Protein AF-A0A949U1J5-F1 (afdb_monomer_lite)

pLDDT: mean 71.75, std 16.7, range [44.97, 96.94]

Sequence (106 aa):
MTVRTAAFFAAAVLLASSGVASADRGHHSGGSGARFHSGPHFAPHFHAAPRIIIGGGFAPLYYPPYYYYPPPAYYAPPRYLYYCPAFGAYYPQVQQCPGGWQAIPS

Secondary structure (DSSP, 8-state):
--HHHHHHHHHHHHHHS----------------PPPPP------PPPS-----TT-------PPP---PPPPPPPPPPPEEEEETTTTEETTT-S--TT-PEEEE-

Structure (mmCIF, N/CA/C/O backbone):
data_AF-A0A949U1J5-F1
#
_entry.id   AF-A0A949U1J5-F1
#
loop_
_atom_site.group_PDB
_atom_site.id
_atom_site.type_symbol
_atom_site.label_atom_id
_atom_site.label_alt_id
_atom_site.label_comp_id
_atom_site.label_asym_id
_atom_site.label_entity_id
_atom_site.label_seq_id
_atom_site.pdbx_PDB_ins_code
_atom_site.Cartn_x
_atom_site.Cartn_y
_atom_site.Cartn_z
_atom_site.occupancy
_atom_site.B_iso_or_equiv
_atom_site.auth_seq_id
_atom_site.auth_comp_id
_atom_site.auth_asym_id
_atom_site.auth_atom_id
_atom_site.pdbx_PDB_model_num
ATOM 1 N N . MET A 1 1 ? -43.456 -39.282 6.289 1.00 55.06 1 MET A N 1
ATOM 2 C CA . MET A 1 1 ? -42.707 -38.726 5.141 1.00 55.06 1 MET A CA 1
ATOM 3 C C . MET A 1 1 ? -42.838 -39.697 3.981 1.00 55.06 1 MET A C 1
ATOM 5 O O . MET A 1 1 ? -42.382 -40.826 4.072 1.00 55.06 1 MET A O 1
ATOM 9 N N . THR A 1 2 ? -43.610 -39.314 2.969 1.00 62.44 2 THR A N 1
ATOM 10 C CA . THR A 1 2 ? -44.047 -40.173 1.859 1.00 62.44 2 THR A CA 1
ATOM 11 C C . THR A 1 2 ? -42.917 -40.386 0.852 1.00 62.44 2 THR A C 1
ATOM 13 O O . THR A 1 2 ? -42.291 -39.412 0.460 1.00 62.44 2 THR A O 1
ATOM 16 N N . VAL A 1 3 ? -42.705 -41.614 0.367 1.00 65.31 3 VAL A N 1
ATOM 17 C CA . VAL A 1 3 ? -41.653 -42.017 -0.604 1.00 65.31 3 VAL A CA 1
ATOM 18 C C . VAL A 1 3 ? -41.488 -41.047 -1.789 1.00 65.31 3 VAL A C 1
ATOM 20 O O . VAL A 1 3 ? -40.381 -40.816 -2.267 1.00 65.31 3 VAL A O 1
ATOM 23 N N . ARG A 1 4 ? -42.580 -40.395 -2.206 1.00 62.28 4 ARG A N 1
ATOM 24 C CA . ARG A 1 4 ? -42.587 -39.336 -3.224 1.00 62.28 4 ARG A CA 1
ATOM 25 C C . ARG A 1 4 ? -41.650 -38.168 -2.906 1.00 62.28 4 ARG A C 1
ATOM 27 O O . ARG A 1 4 ? -40.940 -37.725 -3.797 1.00 62.28 4 ARG A O 1
ATOM 34 N N . THR A 1 5 ? -41.594 -37.691 -1.662 1.00 67.75 5 THR A N 1
ATOM 35 C CA . THR A 1 5 ? -40.724 -36.562 -1.293 1.00 67.75 5 THR A CA 1
ATOM 36 C C . THR A 1 5 ? -39.252 -36.956 -1.349 1.00 67.75 5 THR A C 1
ATOM 38 O O . THR A 1 5 ? -38.439 -36.180 -1.835 1.00 67.75 5 THR A O 1
ATOM 41 N N . ALA A 1 6 ? -38.906 -38.180 -0.939 1.00 67.75 6 ALA A N 1
ATOM 42 C CA . ALA A 1 6 ? -37.530 -38.676 -1.005 1.00 67.75 6 ALA A CA 1
ATOM 43 C C . ALA A 1 6 ? -37.013 -38.771 -2.452 1.00 67.75 6 ALA A C 1
ATOM 45 O O . ALA A 1 6 ? -35.868 -38.413 -2.718 1.00 67.75 6 ALA A O 1
ATOM 46 N N . ALA A 1 7 ? -37.870 -39.177 -3.396 1.00 72.00 7 ALA A N 1
ATOM 47 C CA . ALA A 1 7 ? -37.512 -39.251 -4.812 1.00 72.00 7 ALA A CA 1
ATOM 48 C C . ALA A 1 7 ? -37.206 -37.869 -5.420 1.00 72.00 7 ALA A C 1
ATOM 50 O O . ALA A 1 7 ? -36.226 -37.726 -6.148 1.00 72.00 7 ALA A O 1
ATOM 51 N N . PHE A 1 8 ? -37.992 -36.839 -5.079 1.00 74.31 8 PHE A N 1
ATOM 52 C CA . PHE A 1 8 ? -37.737 -35.472 -5.552 1.00 74.31 8 PHE A CA 1
ATOM 53 C C . PHE A 1 8 ? -36.427 -34.901 -5.003 1.00 74.31 8 PHE A C 1
ATOM 55 O O . PHE A 1 8 ? -35.665 -34.293 -5.753 1.00 74.31 8 PHE A O 1
ATOM 62 N N . PHE A 1 9 ? -36.127 -35.144 -3.724 1.00 78.56 9 PHE A N 1
ATOM 63 C CA . PHE A 1 9 ? -34.859 -34.714 -3.133 1.00 78.56 9 PHE A CA 1
ATOM 64 C C . PHE A 1 9 ? -33.656 -35.435 -3.755 1.00 78.56 9 PHE A C 1
ATOM 66 O O . PHE A 1 9 ? -32.667 -34.785 -4.083 1.00 78.56 9 PHE A O 1
ATOM 73 N N . ALA A 1 10 ? -33.746 -36.747 -3.987 1.00 78.88 10 ALA A N 1
ATOM 74 C CA . ALA A 1 10 ? -32.670 -37.504 -4.625 1.00 78.88 10 ALA A CA 1
ATOM 75 C C . ALA A 1 10 ? -32.396 -37.028 -6.064 1.00 78.88 10 ALA A C 1
ATOM 77 O O . ALA A 1 10 ? -31.240 -36.848 -6.444 1.00 78.88 10 ALA A O 1
ATOM 78 N N . ALA A 1 11 ? -33.449 -36.759 -6.844 1.00 77.00 11 ALA A N 1
ATOM 79 C CA . ALA A 1 11 ? -33.313 -36.231 -8.200 1.00 77.00 11 ALA A CA 1
ATOM 80 C C . ALA A 1 11 ? -32.689 -34.824 -8.217 1.00 77.00 11 ALA A C 1
ATOM 82 O O . ALA A 1 11 ? -31.817 -34.553 -9.040 1.00 77.00 11 ALA A O 1
ATOM 83 N N . ALA A 1 12 ? -33.083 -33.950 -7.284 1.00 77.94 12 ALA A N 1
ATOM 84 C CA . ALA A 1 12 ? -32.521 -32.604 -7.174 1.00 77.94 12 ALA A CA 1
ATOM 85 C C . ALA A 1 12 ? -31.022 -32.625 -6.827 1.00 77.94 12 ALA A C 1
ATOM 87 O O . ALA A 1 12 ? -30.248 -31.859 -7.397 1.00 77.94 12 ALA A O 1
ATOM 88 N N . VAL A 1 13 ? -30.596 -33.534 -5.943 1.00 79.81 13 VAL A N 1
ATOM 89 C CA . VAL A 1 13 ? -29.179 -33.692 -5.577 1.00 79.81 13 VAL A CA 1
ATOM 90 C C . VAL A 1 13 ? -28.349 -34.225 -6.749 1.00 79.81 13 VAL A C 1
ATOM 92 O O . VAL A 1 13 ? -27.250 -33.729 -6.981 1.00 79.81 13 VAL A O 1
ATOM 95 N N . LEU A 1 14 ? -28.874 -35.185 -7.519 1.00 76.00 14 LEU A N 1
ATOM 96 C CA . LEU A 1 14 ? -28.188 -35.720 -8.704 1.00 76.00 14 LEU A CA 1
ATOM 97 C C . LEU A 1 14 ? -28.053 -34.687 -9.831 1.00 76.00 14 LEU A C 1
ATOM 99 O O . LEU A 1 14 ? -27.050 -34.675 -10.538 1.00 76.00 14 LEU A O 1
ATOM 103 N N . LEU A 1 15 ? -29.040 -33.802 -9.988 1.00 71.31 15 LEU A N 1
ATOM 104 C CA . LEU A 1 15 ? -28.985 -32.730 -10.983 1.00 71.31 15 LEU A CA 1
ATOM 105 C C . LEU A 1 15 ? -28.035 -31.598 -10.563 1.00 71.31 15 LEU A C 1
ATOM 107 O O . LEU A 1 15 ? -27.400 -30.973 -11.405 1.00 71.31 15 LEU A O 1
ATOM 111 N N . ALA A 1 16 ? -27.898 -31.347 -9.259 1.00 70.62 16 ALA A N 1
ATOM 112 C CA . ALA A 1 16 ? -26.933 -30.378 -8.744 1.00 70.62 16 ALA A CA 1
ATOM 113 C C . ALA A 1 16 ? -25.477 -30.872 -8.850 1.00 70.62 16 ALA A C 1
ATOM 115 O O . ALA A 1 16 ? -24.559 -30.055 -8.888 1.00 70.62 16 ALA A O 1
ATOM 116 N N . SER A 1 17 ? -25.251 -32.191 -8.899 1.00 65.69 17 SER A N 1
ATOM 117 C CA . SER A 1 17 ? -23.911 -32.786 -8.966 1.00 65.69 17 SER A CA 1
ATOM 118 C C . SER A 1 17 ? -23.408 -33.068 -10.385 1.00 65.69 17 SER A C 1
ATOM 120 O O . SER A 1 17 ? -22.245 -33.448 -10.548 1.00 65.69 17 SER A O 1
ATOM 122 N N . SER A 1 18 ? -24.219 -32.846 -11.426 1.00 66.62 18 SER A N 1
ATOM 123 C CA . SER A 1 18 ? -23.751 -32.913 -12.813 1.00 66.62 18 SER A CA 1
ATOM 124 C C . SER A 1 18 ? -22.896 -31.684 -13.143 1.00 66.62 18 SER A C 1
ATOM 126 O O . SER A 1 18 ? -23.396 -30.651 -13.585 1.00 66.62 18 SER A O 1
ATOM 128 N N . GLY A 1 19 ? -21.595 -31.788 -12.873 1.00 66.50 19 GLY A N 1
ATOM 129 C CA . GLY A 1 19 ? -20.595 -30.787 -13.232 1.00 66.50 19 GLY A CA 1
ATOM 130 C C . GLY A 1 19 ? -20.443 -30.618 -14.747 1.00 66.50 19 GLY A C 1
ATOM 131 O O . GLY A 1 19 ? -20.623 -31.553 -15.527 1.00 66.50 19 GLY A O 1
ATOM 132 N N . VAL A 1 20 ? -20.089 -29.402 -15.156 1.00 69.00 20 VAL A N 1
ATOM 133 C CA . VAL A 1 20 ? -19.787 -29.039 -16.543 1.00 69.00 20 VAL A CA 1
ATOM 134 C C . VAL A 1 20 ? -18.515 -29.745 -17.024 1.00 69.00 20 VAL A C 1
ATOM 136 O O . VAL A 1 20 ? -17.424 -29.513 -16.507 1.00 69.00 20 VAL A O 1
ATOM 139 N N . ALA A 1 21 ? -18.634 -30.602 -18.037 1.00 62.66 21 ALA A N 1
ATOM 140 C CA . ALA A 1 21 ? -17.478 -31.095 -18.777 1.00 62.66 21 ALA A CA 1
ATOM 141 C C . ALA A 1 21 ? -17.026 -30.001 -19.758 1.00 62.66 21 ALA A C 1
ATOM 143 O O . ALA A 1 21 ? -17.672 -29.780 -20.781 1.00 62.66 21 ALA A O 1
ATOM 144 N N . SER A 1 22 ? -15.934 -29.296 -19.444 1.00 66.81 22 SER A N 1
ATOM 145 C CA . SER A 1 22 ? -15.277 -28.408 -20.409 1.00 66.81 22 SER A CA 1
ATOM 146 C C . SER A 1 22 ? -14.371 -29.240 -21.312 1.00 66.81 22 SER A C 1
ATOM 148 O O . SER A 1 22 ? -13.363 -29.789 -20.864 1.00 66.81 22 SER A O 1
ATOM 150 N N . ALA A 1 23 ? -14.748 -29.362 -22.581 1.00 60.28 23 ALA A N 1
ATOM 151 C CA . ALA A 1 23 ? -13.872 -29.870 -23.624 1.00 60.28 23 ALA A CA 1
ATOM 152 C C . ALA A 1 23 ? -13.218 -28.673 -24.323 1.00 60.28 23 ALA A C 1
ATOM 154 O O . ALA A 1 23 ? -13.776 -28.113 -25.263 1.00 60.28 23 ALA A O 1
ATOM 155 N N . ASP A 1 24 ? -12.025 -28.286 -23.875 1.00 61.88 24 ASP A N 1
ATOM 156 C CA . ASP A 1 24 ? -11.173 -27.373 -24.635 1.00 61.88 24 ASP A CA 1
ATOM 157 C C . ASP A 1 24 ? -10.559 -28.147 -25.807 1.00 61.88 24 ASP A C 1
ATOM 159 O O . ASP A 1 24 ? -9.592 -28.904 -25.654 1.00 61.88 24 ASP A O 1
ATOM 163 N N . ARG A 1 25 ? -11.165 -28.032 -26.993 1.00 53.47 25 ARG A N 1
ATOM 164 C CA . ARG A 1 25 ? -10.537 -28.497 -28.233 1.00 53.47 25 ARG A CA 1
ATOM 165 C C . ARG A 1 25 ? -11.111 -27.793 -29.456 1.00 53.47 25 ARG A C 1
ATOM 167 O O . ARG A 1 25 ? -12.224 -28.074 -29.883 1.00 53.47 25 ARG A O 1
ATOM 174 N N . GLY A 1 26 ? -10.294 -26.942 -30.066 1.00 53.47 26 GLY A N 1
ATOM 175 C CA . GLY A 1 26 ? -10.611 -26.330 -31.352 1.00 53.47 26 GLY A CA 1
ATOM 176 C C . GLY A 1 26 ? -9.506 -25.413 -31.850 1.00 53.47 26 GLY A C 1
ATOM 177 O O . GLY A 1 26 ? -9.698 -24.209 -31.950 1.00 53.47 26 GLY A O 1
ATOM 178 N N . HIS A 1 27 ? -8.330 -25.973 -32.140 1.00 56.69 27 HIS A N 1
ATOM 179 C CA . HIS A 1 27 ? -7.294 -25.272 -32.892 1.00 56.69 27 HIS A CA 1
ATOM 180 C C . HIS A 1 27 ? -7.772 -25.148 -34.346 1.00 56.69 27 HIS A C 1
ATOM 182 O O . HIS A 1 27 ? -7.689 -26.110 -35.110 1.00 56.69 27 HIS A O 1
ATOM 188 N N . HIS A 1 28 ? -8.313 -23.987 -34.715 1.00 55.50 28 HIS A N 1
ATOM 189 C CA . HIS A 1 28 ? -8.667 -23.679 -36.097 1.00 55.50 28 HIS A CA 1
ATOM 190 C C . HIS A 1 28 ? -7.669 -22.685 -36.682 1.00 55.50 28 HIS A C 1
ATOM 192 O O . HIS A 1 28 ? -7.649 -21.497 -36.372 1.00 55.50 28 HIS A O 1
ATOM 198 N N . SER A 1 29 ? -6.812 -23.247 -37.528 1.00 57.19 29 SER A N 1
ATOM 199 C CA . SER A 1 29 ? -5.966 -22.577 -38.499 1.00 57.19 29 SER A CA 1
ATOM 200 C C . SER A 1 29 ? -6.810 -21.762 -39.484 1.00 57.19 29 SER A C 1
ATOM 202 O O . SER A 1 29 ? -7.785 -22.261 -40.044 1.00 57.19 29 SER A O 1
ATOM 204 N N . GLY A 1 30 ? -6.412 -20.514 -39.738 1.00 51.97 30 GLY A N 1
ATOM 205 C CA . GLY A 1 30 ? -7.096 -19.679 -40.721 1.00 51.97 30 GLY A CA 1
ATOM 206 C C . GLY A 1 30 ? -6.390 -18.361 -41.027 1.00 51.97 30 GLY A C 1
ATOM 207 O O . GLY A 1 30 ? -6.668 -17.354 -40.393 1.00 51.97 30 GLY A O 1
ATOM 208 N N . GLY A 1 31 ? -5.533 -18.373 -42.051 1.00 49.53 31 GLY A N 1
ATOM 209 C CA . GLY A 1 31 ? -5.426 -17.266 -43.009 1.00 49.53 31 GLY A CA 1
ATOM 210 C C . GLY A 1 31 ? -4.548 -16.067 -42.650 1.00 49.53 31 GLY A C 1
ATOM 211 O O . GLY A 1 31 ? -5.041 -14.993 -42.322 1.00 49.53 31 GLY A O 1
ATOM 212 N N . SER A 1 32 ? -3.242 -16.196 -42.871 1.00 51.59 32 SER A N 1
ATOM 213 C CA . SER A 1 32 ? -2.323 -15.072 -43.064 1.00 51.59 32 SER A CA 1
ATOM 214 C C . SER A 1 32 ? -2.508 -14.463 -44.464 1.00 51.59 32 SER A C 1
ATOM 216 O O . SER A 1 32 ? -2.052 -15.012 -45.462 1.00 51.59 32 SER A O 1
ATOM 218 N N . GLY A 1 33 ? -3.155 -13.299 -44.548 1.00 54.56 33 GLY A N 1
ATOM 219 C CA . GLY A 1 33 ? -3.174 -12.460 -45.750 1.00 54.56 33 GLY A CA 1
ATOM 220 C C . GLY A 1 33 ? -2.026 -11.451 -45.744 1.00 54.56 33 GLY A C 1
ATOM 221 O O . GLY A 1 33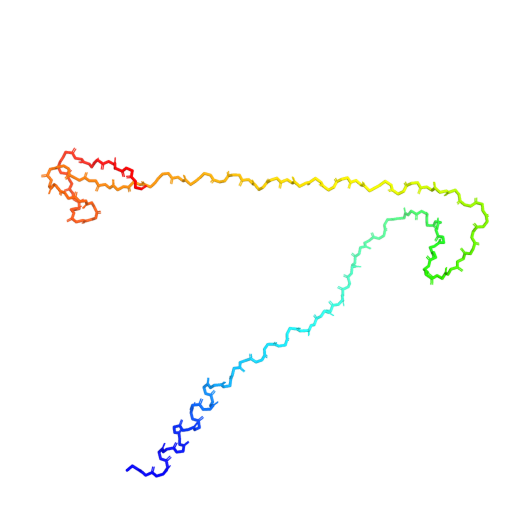 ? -2.261 -10.264 -45.535 1.00 54.56 33 GLY A O 1
ATOM 222 N N . ALA A 1 34 ? -0.784 -11.904 -45.940 1.00 51.94 34 ALA A N 1
ATOM 223 C CA . ALA A 1 34 ? 0.365 -11.011 -46.092 1.00 51.94 34 ALA A CA 1
ATOM 224 C C . ALA A 1 34 ? 0.664 -10.776 -47.579 1.00 51.94 34 ALA A C 1
ATOM 226 O O . ALA A 1 34 ? 0.894 -11.706 -48.347 1.00 51.94 34 ALA A O 1
ATOM 227 N N . ARG A 1 35 ? 0.649 -9.500 -47.970 1.00 49.62 35 ARG A N 1
ATOM 228 C CA . ARG A 1 35 ? 1.063 -8.996 -49.282 1.00 49.62 35 ARG A CA 1
ATOM 229 C C . ARG A 1 35 ? 2.525 -9.392 -49.531 1.00 49.62 35 ARG A C 1
ATOM 231 O O . ARG A 1 35 ? 3.393 -9.066 -48.728 1.00 49.62 35 ARG A O 1
ATOM 238 N N . PHE A 1 36 ? 2.786 -10.098 -50.628 1.00 47.44 36 PHE A N 1
ATOM 239 C CA . PHE A 1 36 ? 4.122 -10.556 -51.008 1.00 47.44 36 PHE A CA 1
ATOM 240 C C . PHE A 1 36 ? 4.973 -9.381 -51.515 1.00 47.44 36 PHE A C 1
ATOM 242 O O . PHE A 1 36 ? 4.644 -8.777 -52.535 1.00 47.44 36 PHE A O 1
ATOM 249 N N . HIS A 1 37 ? 6.085 -9.084 -50.838 1.00 49.84 37 HIS A N 1
ATOM 250 C CA . HIS A 1 37 ? 7.214 -8.393 -51.458 1.00 49.84 37 HIS A CA 1
ATOM 251 C C . HIS A 1 37 ? 8.200 -9.438 -51.983 1.00 49.84 37 HIS A C 1
ATOM 253 O O . HIS A 1 37 ? 8.626 -10.347 -51.276 1.00 49.84 37 HIS A O 1
ATOM 259 N N . SER A 1 38 ? 8.496 -9.297 -53.267 1.00 53.38 38 SER A N 1
ATOM 260 C CA . SER A 1 38 ? 9.388 -10.092 -54.100 1.00 53.38 38 SER A CA 1
ATOM 261 C C . SER A 1 38 ? 10.816 -10.183 -53.554 1.00 53.38 38 SER A C 1
ATOM 263 O O . SER A 1 38 ? 11.484 -9.162 -53.398 1.00 53.38 38 SER A O 1
ATOM 265 N N . GLY A 1 39 ? 11.309 -11.409 -53.383 1.00 54.34 39 GLY A N 1
ATOM 266 C CA . GLY A 1 39 ? 12.726 -11.740 -53.222 1.00 54.34 39 GLY A CA 1
ATOM 267 C C . GLY A 1 39 ? 13.005 -13.127 -53.823 1.00 54.34 39 GLY A C 1
ATOM 268 O O . GLY A 1 39 ? 12.127 -13.989 -53.755 1.00 54.34 39 GLY A O 1
ATOM 269 N N . PRO A 1 40 ? 14.161 -13.359 -54.470 1.00 52.53 40 PRO A N 1
ATOM 270 C CA . PRO A 1 40 ? 14.404 -14.579 -55.235 1.00 52.53 40 PRO A CA 1
ATOM 271 C C . PRO A 1 40 ? 14.604 -15.783 -54.303 1.00 52.53 40 PRO A C 1
ATOM 273 O O . PRO A 1 40 ? 15.595 -15.877 -53.581 1.00 52.53 40 PRO A O 1
ATOM 276 N N . HIS A 1 41 ? 13.657 -16.721 -54.330 1.00 52.53 41 HIS A N 1
ATOM 277 C CA . HIS A 1 41 ? 13.758 -17.991 -53.617 1.00 52.53 41 HIS A CA 1
ATOM 278 C C . HIS A 1 41 ? 14.614 -18.985 -54.409 1.00 52.53 41 HIS A C 1
ATOM 280 O O . HIS A 1 41 ? 14.125 -19.647 -55.322 1.00 52.53 41 HIS A O 1
ATOM 286 N N . PHE A 1 42 ? 15.875 -19.144 -54.011 1.00 58.09 42 PHE A N 1
ATOM 287 C CA . PHE A 1 42 ? 16.653 -20.342 -54.325 1.00 58.09 42 PHE A CA 1
ATOM 288 C C . PHE A 1 42 ? 16.956 -21.077 -53.025 1.00 58.09 42 PHE A C 1
ATOM 290 O O . PHE A 1 42 ? 17.968 -20.828 -52.376 1.00 58.09 42 PHE A O 1
ATOM 297 N N . ALA A 1 43 ? 16.064 -21.979 -52.627 1.00 52.56 43 ALA A N 1
ATOM 298 C CA . ALA A 1 43 ? 16.371 -22.935 -51.576 1.00 52.56 43 ALA A CA 1
ATOM 299 C C . ALA A 1 43 ? 15.683 -24.278 -51.854 1.00 52.56 43 ALA A C 1
ATOM 301 O O . ALA A 1 43 ? 14.455 -24.348 -51.814 1.00 52.56 43 ALA A O 1
ATOM 302 N N . PRO A 1 44 ? 16.432 -25.367 -52.102 1.00 51.50 44 PRO A N 1
ATOM 303 C CA . PRO A 1 44 ? 15.905 -26.698 -51.882 1.00 51.50 44 PRO A CA 1
ATOM 304 C C . PRO A 1 44 ? 15.983 -26.980 -50.375 1.00 51.50 44 PRO A C 1
ATOM 306 O O . PRO A 1 44 ? 17.062 -27.162 -49.813 1.00 51.50 44 PRO A O 1
ATOM 309 N N . HIS A 1 45 ? 14.837 -26.968 -49.698 1.00 58.06 45 HIS A N 1
ATOM 310 C CA . HIS A 1 45 ? 14.718 -27.403 -48.307 1.00 58.06 45 HIS A CA 1
ATOM 311 C C . HIS A 1 45 ? 14.372 -28.896 -48.273 1.00 58.06 45 HIS A C 1
ATOM 313 O O . HIS A 1 45 ? 13.365 -29.324 -48.832 1.00 58.06 45 HIS A O 1
ATOM 319 N N . PHE A 1 46 ? 15.223 -29.701 -47.635 1.00 54.38 46 PHE A N 1
ATOM 320 C CA . PHE A 1 46 ? 15.018 -31.140 -47.479 1.00 54.38 46 PHE A CA 1
ATOM 321 C C . PHE A 1 46 ? 14.368 -31.424 -46.120 1.00 54.38 46 PHE A C 1
ATOM 323 O O . PHE A 1 46 ? 14.958 -31.138 -45.080 1.00 54.38 46 PHE A O 1
ATOM 330 N N . HIS A 1 47 ? 13.175 -32.022 -46.118 1.00 44.97 47 HIS A N 1
ATOM 331 C CA . HIS A 1 47 ? 12.569 -32.581 -44.911 1.00 44.97 47 HIS A CA 1
ATOM 332 C C . HIS A 1 47 ? 12.994 -34.046 -44.747 1.00 44.97 47 HIS A C 1
ATOM 334 O O . HIS A 1 47 ? 12.773 -34.864 -45.636 1.00 44.97 47 HIS A O 1
ATOM 340 N N . ALA A 1 48 ? 13.625 -34.337 -43.608 1.00 51.44 48 ALA A N 1
ATOM 341 C CA . ALA A 1 48 ? 13.658 -35.631 -42.924 1.00 51.44 48 ALA A CA 1
ATOM 342 C C . ALA A 1 48 ? 13.704 -36.901 -43.808 1.00 51.44 48 ALA A C 1
ATOM 344 O O . ALA A 1 48 ? 12.721 -37.620 -43.949 1.00 51.44 48 ALA A O 1
ATOM 345 N N . ALA A 1 49 ? 14.887 -37.227 -44.326 1.00 48.31 49 ALA A N 1
ATOM 346 C CA . ALA A 1 49 ? 15.302 -38.599 -44.635 1.00 48.31 49 ALA A CA 1
ATOM 347 C C . ALA A 1 49 ? 16.841 -38.654 -44.572 1.00 48.31 49 ALA A C 1
ATOM 349 O O . ALA A 1 49 ? 17.474 -37.647 -44.908 1.00 48.31 49 ALA 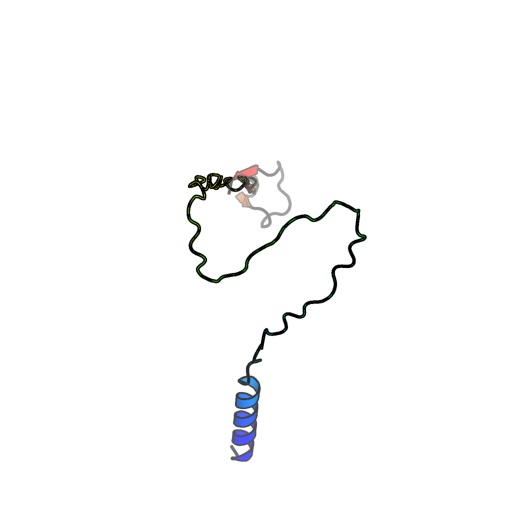A O 1
ATOM 350 N N . PRO A 1 50 ? 17.471 -39.767 -44.149 1.00 49.88 50 PRO A N 1
ATOM 351 C CA . PRO A 1 50 ? 18.919 -39.820 -43.990 1.00 49.88 50 PRO A CA 1
ATOM 352 C C . PRO A 1 50 ? 19.572 -39.778 -45.373 1.00 49.88 50 PRO A C 1
ATOM 354 O O . PRO A 1 50 ? 19.559 -40.758 -46.115 1.00 49.88 50 PRO A O 1
ATOM 357 N N . ARG A 1 51 ? 20.128 -38.623 -45.744 1.00 48.56 51 ARG A N 1
ATOM 358 C CA . ARG A 1 51 ? 20.956 -38.485 -46.944 1.00 48.56 51 ARG A CA 1
ATOM 359 C C . ARG A 1 51 ? 22.407 -38.425 -46.493 1.00 48.56 51 ARG A C 1
ATOM 361 O O . ARG A 1 51 ? 22.791 -37.520 -45.762 1.00 48.56 51 ARG A O 1
ATOM 368 N N . ILE A 1 52 ? 23.187 -39.424 -46.893 1.00 53.47 52 ILE A N 1
ATOM 369 C CA . ILE A 1 52 ? 24.641 -39.436 -46.731 1.00 53.47 52 ILE A CA 1
ATOM 370 C C . ILE A 1 52 ? 25.190 -38.254 -47.539 1.00 53.47 52 ILE A C 1
ATOM 372 O O . ILE A 1 52 ? 25.022 -38.211 -48.756 1.00 53.47 52 ILE A O 1
ATOM 376 N N . ILE A 1 53 ? 25.820 -37.293 -46.866 1.00 56.41 53 ILE A N 1
ATOM 377 C CA . ILE A 1 53 ? 26.515 -36.170 -47.501 1.00 56.41 53 ILE A CA 1
ATOM 378 C C . ILE A 1 53 ? 28.012 -36.451 -47.367 1.00 56.41 53 ILE A C 1
ATOM 380 O O . ILE A 1 53 ? 28.596 -36.261 -46.303 1.00 56.41 53 ILE A O 1
ATOM 384 N N . ILE A 1 54 ? 28.640 -36.928 -48.442 1.00 54.22 54 ILE A N 1
ATOM 385 C CA . ILE A 1 54 ? 30.101 -36.991 -48.537 1.00 54.22 54 ILE A CA 1
ATOM 386 C C . ILE A 1 54 ? 30.581 -35.562 -48.826 1.00 54.22 54 ILE A C 1
ATOM 388 O O . ILE A 1 54 ? 30.316 -35.033 -49.901 1.00 54.22 54 ILE A O 1
ATOM 392 N N . GLY A 1 55 ? 31.254 -34.931 -47.856 1.00 51.75 55 GLY A N 1
ATOM 393 C CA . GLY A 1 55 ? 31.959 -33.653 -48.053 1.00 51.75 55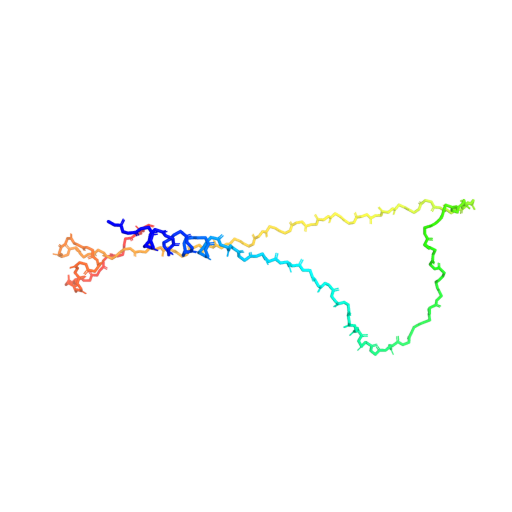 GLY A CA 1
ATOM 394 C C . GLY A 1 55 ? 31.264 -32.374 -47.562 1.00 51.75 55 GLY A C 1
ATOM 395 O O . GLY A 1 55 ? 31.646 -31.290 -47.990 1.00 51.75 55 GLY A O 1
ATOM 396 N N . GLY A 1 56 ? 30.269 -32.453 -46.673 1.00 45.66 56 GLY A N 1
ATOM 397 C CA . GLY A 1 56 ? 29.625 -31.269 -46.084 1.00 45.66 56 GLY A CA 1
ATOM 398 C C . GLY A 1 56 ? 30.215 -30.923 -44.718 1.00 45.66 56 GLY A C 1
ATOM 399 O O . GLY A 1 56 ? 29.997 -31.660 -43.761 1.00 45.66 56 GLY A O 1
ATOM 400 N N . GLY A 1 57 ? 30.975 -29.828 -44.638 1.00 56.00 57 GLY A N 1
ATOM 401 C CA . GLY A 1 57 ? 31.665 -29.373 -43.429 1.00 56.00 57 GLY A CA 1
ATOM 402 C C . GLY A 1 57 ? 30.767 -29.262 -42.193 1.00 56.00 57 GLY A C 1
ATOM 403 O O . GLY A 1 57 ? 29.619 -28.827 -42.262 1.00 56.00 57 GLY A O 1
ATOM 404 N N . PHE A 1 58 ? 31.325 -29.648 -41.046 1.00 56.53 58 PHE A N 1
ATOM 405 C CA . PHE A 1 58 ? 30.696 -29.539 -39.734 1.00 56.53 58 PHE A CA 1
ATOM 406 C C . PHE A 1 58 ? 30.617 -28.054 -39.349 1.00 56.53 58 PHE A C 1
ATOM 408 O O . PHE A 1 58 ? 31.582 -27.480 -38.848 1.00 56.53 58 PHE A O 1
ATOM 415 N N . ALA A 1 59 ? 29.494 -27.396 -39.637 1.00 60.97 59 ALA A N 1
ATOM 416 C CA . ALA A 1 59 ? 29.248 -26.051 -39.132 1.00 60.97 59 ALA A CA 1
ATOM 417 C C . ALA A 1 59 ? 28.893 -26.154 -37.637 1.00 60.97 59 ALA A C 1
ATOM 419 O O . ALA A 1 59 ? 27.921 -26.837 -37.302 1.00 60.97 59 ALA A O 1
ATOM 420 N N . PRO A 1 60 ? 29.647 -25.518 -36.721 1.00 62.34 60 PRO A N 1
ATOM 421 C CA . PRO A 1 60 ? 29.272 -25.508 -35.317 1.00 62.34 60 PRO A CA 1
ATOM 422 C C . PRO A 1 60 ? 27.966 -24.726 -35.167 1.00 62.34 60 PRO A C 1
ATOM 424 O O . PRO A 1 60 ? 27.881 -23.546 -35.508 1.00 62.34 60 PRO A O 1
ATOM 427 N N . LEU A 1 61 ? 26.934 -25.401 -34.665 1.00 64.44 61 LEU A N 1
ATOM 428 C CA . LEU A 1 61 ? 25.666 -24.781 -34.304 1.00 64.44 61 LEU A CA 1
ATOM 429 C C . LEU A 1 61 ? 25.902 -23.894 -33.074 1.00 64.44 61 LEU A C 1
ATOM 431 O O . LEU A 1 61 ? 25.859 -24.363 -31.938 1.00 64.44 61 LEU A O 1
ATOM 435 N N . TYR A 1 62 ? 26.203 -22.615 -33.301 1.00 68.75 62 TYR A N 1
ATOM 436 C CA . TYR A 1 62 ? 26.281 -21.619 -32.237 1.00 68.75 62 TYR A CA 1
ATOM 437 C C . TYR A 1 62 ? 24.867 -21.324 -31.732 1.00 68.75 62 TYR A C 1
ATOM 439 O O . TYR A 1 62 ? 24.082 -20.653 -32.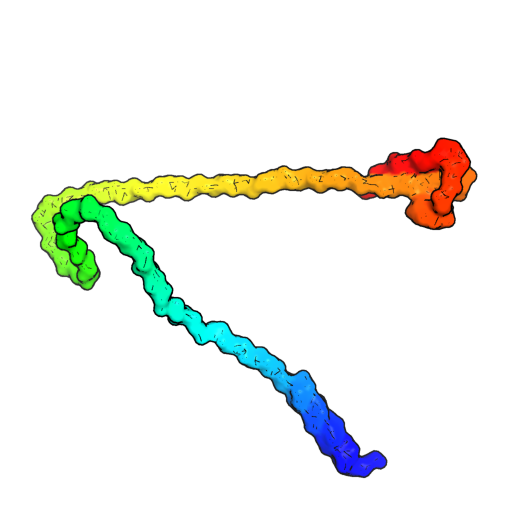402 1.00 68.75 62 TYR A O 1
ATOM 447 N N . TYR A 1 63 ? 24.537 -21.856 -30.556 1.00 68.69 63 TYR A N 1
ATOM 448 C CA . TYR A 1 63 ? 23.303 -21.523 -29.858 1.00 68.69 63 TYR A CA 1
ATOM 449 C C . TYR A 1 63 ? 23.575 -20.327 -28.937 1.00 68.69 63 TYR A C 1
ATOM 451 O O . TYR A 1 63 ? 24.447 -20.432 -28.068 1.00 68.69 63 TYR A O 1
ATOM 459 N N . PRO A 1 64 ? 22.888 -19.185 -29.109 1.00 74.50 64 PRO A N 1
ATOM 460 C CA . PRO A 1 64 ? 23.097 -18.045 -28.235 1.00 74.50 64 PRO A CA 1
ATOM 461 C C . PRO A 1 64 ? 22.674 -18.416 -26.805 1.00 74.50 64 PRO A C 1
ATOM 463 O O . PRO A 1 64 ? 21.637 -19.063 -26.619 1.00 74.50 64 PRO A O 1
ATOM 466 N N . PRO A 1 65 ? 23.452 -18.027 -25.783 1.00 74.75 65 PRO A N 1
ATOM 467 C CA . PRO A 1 65 ? 23.065 -18.264 -24.404 1.00 74.75 65 PRO A CA 1
ATOM 468 C C . PRO A 1 65 ? 21.751 -17.535 -24.118 1.00 74.75 65 PRO A C 1
ATOM 470 O O . PRO A 1 65 ? 21.595 -16.351 -24.420 1.00 74.75 65 PRO A O 1
ATOM 473 N N . TYR A 1 66 ? 20.792 -18.260 -23.547 1.00 74.62 66 TYR A N 1
ATOM 474 C CA . TYR A 1 66 ? 19.513 -17.694 -23.147 1.00 74.62 66 TYR A CA 1
ATOM 475 C C . TYR A 1 66 ? 19.743 -16.720 -21.988 1.00 74.62 66 TYR A C 1
ATOM 477 O O . TYR A 1 66 ? 20.065 -17.130 -20.872 1.00 74.62 66 TYR A O 1
ATOM 485 N N . TYR A 1 67 ? 19.628 -15.424 -22.269 1.00 79.31 67 TYR A N 1
ATOM 486 C CA . TYR A 1 67 ? 19.782 -14.388 -21.258 1.00 79.31 67 TYR A CA 1
ATOM 487 C C . TYR A 1 67 ? 18.460 -14.214 -20.510 1.00 79.31 67 TYR A C 1
ATOM 489 O O . TYR A 1 67 ? 17.485 -13.690 -21.050 1.00 79.31 67 TYR A O 1
ATOM 497 N N . TYR A 1 68 ? 18.423 -14.688 -19.267 1.00 80.12 68 TYR A N 1
ATOM 498 C CA . TYR A 1 68 ? 17.274 -14.509 -18.391 1.00 80.12 68 TYR A CA 1
ATOM 499 C C . TYR A 1 68 ? 17.321 -13.112 -17.772 1.00 80.12 68 TYR A C 1
ATOM 501 O O . TYR A 1 68 ? 18.214 -12.808 -16.979 1.00 80.12 68 TYR A O 1
ATOM 509 N N . TYR A 1 69 ? 16.355 -12.263 -18.118 1.00 84.00 69 TYR A N 1
ATOM 510 C CA . TYR A 1 69 ? 16.181 -10.988 -17.433 1.00 84.00 69 TYR A CA 1
ATOM 511 C C . TYR A 1 69 ? 15.483 -11.223 -16.090 1.00 84.00 69 TYR A C 1
ATOM 513 O O . TYR A 1 69 ? 14.409 -11.832 -16.066 1.00 84.00 69 TYR A O 1
ATOM 521 N N . PRO A 1 70 ? 16.055 -10.751 -14.968 1.00 83.69 70 PRO A N 1
ATOM 522 C CA . PRO A 1 70 ? 15.358 -10.806 -13.697 1.00 83.69 70 PRO A CA 1
ATOM 523 C C . PRO A 1 70 ? 14.074 -9.962 -13.773 1.00 83.69 70 PRO A C 1
ATOM 525 O O . PRO A 1 70 ? 14.075 -8.903 -14.410 1.00 83.69 70 PRO A O 1
ATOM 528 N N . PRO A 1 71 ? 12.977 -10.402 -13.131 1.00 83.94 71 PRO A N 1
ATOM 529 C CA . PRO A 1 71 ? 11.757 -9.612 -13.060 1.00 83.94 71 PRO A CA 1
ATOM 530 C C . PRO A 1 71 ? 12.020 -8.232 -12.439 1.00 83.94 71 PRO A C 1
ATOM 532 O O . PRO A 1 71 ? 12.863 -8.117 -11.543 1.00 83.94 71 PRO A O 1
ATOM 535 N N . PRO A 1 72 ? 11.300 -7.183 -12.871 1.00 82.19 72 PRO A N 1
ATOM 536 C CA . PRO A 1 72 ? 11.406 -5.871 -12.250 1.00 82.19 72 PRO A CA 1
ATOM 537 C C . PRO A 1 72 ? 11.046 -5.946 -10.760 1.00 82.19 72 PRO A C 1
ATOM 539 O O . PRO A 1 72 ? 10.058 -6.570 -10.369 1.00 82.19 72 PRO A O 1
ATOM 542 N N . ALA A 1 73 ? 11.856 -5.296 -9.924 1.00 84.56 73 ALA A N 1
ATOM 543 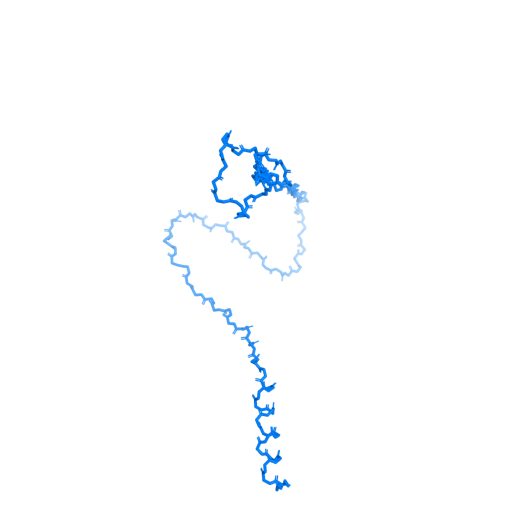C CA . ALA A 1 73 ? 11.573 -5.163 -8.503 1.00 84.56 73 ALA A CA 1
ATOM 544 C C . ALA A 1 73 ? 10.476 -4.109 -8.301 1.00 84.56 73 ALA A C 1
ATOM 546 O O . ALA A 1 73 ? 10.666 -2.933 -8.610 1.00 84.56 73 ALA A O 1
ATOM 547 N N . TYR A 1 74 ? 9.330 -4.530 -7.769 1.00 81.38 74 TYR A N 1
ATOM 548 C CA . TYR A 1 74 ? 8.261 -3.622 -7.367 1.00 81.38 74 TYR A CA 1
ATOM 549 C C . TYR A 1 74 ? 8.395 -3.316 -5.878 1.00 81.38 74 TYR A C 1
ATOM 551 O O . TYR A 1 74 ? 8.268 -4.208 -5.039 1.00 81.38 74 TYR A O 1
ATOM 559 N N . TYR A 1 75 ? 8.637 -2.050 -5.543 1.00 83.69 75 TYR A N 1
ATOM 560 C CA . TYR A 1 75 ? 8.557 -1.587 -4.163 1.00 83.69 75 TYR A CA 1
ATOM 561 C C . TYR A 1 75 ? 7.093 -1.359 -3.799 1.00 83.69 75 TYR A C 1
ATOM 563 O O . TYR A 1 75 ? 6.401 -0.564 -4.437 1.00 83.69 75 TYR A O 1
ATOM 571 N N . ALA A 1 76 ? 6.619 -2.055 -2.768 1.00 83.00 76 ALA A N 1
ATOM 572 C CA . ALA A 1 76 ? 5.325 -1.749 -2.183 1.00 83.00 76 ALA A CA 1
ATOM 573 C C . ALA A 1 76 ? 5.413 -0.402 -1.443 1.00 83.00 76 ALA A C 1
ATOM 575 O O . ALA A 1 76 ? 6.369 -0.193 -0.687 1.00 83.00 76 ALA A O 1
ATOM 576 N N . PRO A 1 77 ? 4.446 0.514 -1.630 1.00 79.19 77 PRO A N 1
ATOM 577 C CA . PRO A 1 77 ? 4.406 1.736 -0.846 1.00 79.19 77 PRO A CA 1
ATOM 578 C C . PRO A 1 77 ? 4.174 1.405 0.640 1.00 79.19 77 PRO A C 1
ATOM 580 O O . PRO A 1 77 ? 3.454 0.451 0.954 1.00 79.19 77 PRO A O 1
ATOM 583 N N . PRO A 1 78 ? 4.764 2.179 1.567 1.00 82.81 78 PRO A N 1
ATOM 584 C CA . PRO A 1 78 ? 4.528 1.996 2.992 1.00 82.81 78 PRO A CA 1
ATOM 585 C C . PRO A 1 78 ? 3.051 2.232 3.329 1.00 82.81 78 PRO A C 1
ATOM 587 O O . PRO A 1 78 ? 2.430 3.190 2.866 1.00 82.81 78 PRO A O 1
ATOM 590 N N . ARG A 1 79 ? 2.494 1.343 4.155 1.00 89.50 79 ARG A N 1
ATOM 591 C CA . ARG A 1 79 ? 1.138 1.455 4.705 1.00 89.50 79 ARG A CA 1
ATOM 592 C C . ARG A 1 79 ? 1.188 2.123 6.077 1.00 89.50 79 ARG A C 1
ATOM 594 O O . ARG A 1 79 ? 2.021 1.765 6.912 1.00 89.50 79 ARG A O 1
ATOM 601 N N . TYR A 1 80 ? 0.283 3.068 6.314 1.00 93.00 80 TYR A N 1
ATOM 602 C CA . TYR A 1 80 ? 0.206 3.824 7.562 1.00 93.00 80 TYR A CA 1
ATOM 603 C C . TYR A 1 80 ? -1.133 3.608 8.263 1.00 93.00 80 TYR A C 1
ATOM 605 O O . TYR A 1 80 ? -2.185 3.577 7.626 1.00 93.00 80 TYR A O 1
ATOM 613 N N . LEU A 1 81 ? -1.076 3.520 9.587 1.00 94.25 81 LEU A N 1
ATOM 614 C CA . LEU A 1 81 ? -2.211 3.658 10.489 1.00 94.25 81 LEU A CA 1
ATOM 615 C C . LEU A 1 81 ? -2.220 5.077 11.052 1.00 94.25 81 LEU A C 1
ATOM 617 O O . LEU A 1 81 ? -1.168 5.647 11.325 1.00 94.25 81 LEU A O 1
ATOM 621 N N . TYR A 1 82 ? -3.404 5.640 11.261 1.00 95.31 82 TYR A N 1
ATOM 622 C CA . TYR A 1 82 ? -3.546 6.970 11.843 1.00 95.31 82 TYR A CA 1
ATOM 623 C C . TYR A 1 82 ? -3.980 6.843 13.296 1.00 95.31 82 TYR A C 1
ATOM 625 O O . TYR A 1 82 ? -5.061 6.330 13.585 1.00 95.31 82 TYR A O 1
ATOM 633 N N . TYR A 1 83 ? -3.121 7.299 14.202 1.00 96.25 83 TYR A N 1
ATOM 634 C CA . TYR A 1 83 ? -3.357 7.319 15.639 1.00 96.25 83 TYR A CA 1
ATOM 635 C C . TYR A 1 83 ? -3.670 8.737 16.106 1.00 96.25 83 TYR A C 1
ATOM 637 O O . TYR A 1 83 ? -3.015 9.690 15.683 1.00 96.25 83 TYR A O 1
ATOM 645 N N . CYS A 1 84 ? -4.668 8.882 16.970 1.00 96.94 84 CYS A N 1
ATOM 646 C CA . CYS A 1 84 ? -5.027 10.143 17.594 1.00 96.94 84 CYS A CA 1
ATOM 647 C C . CYS A 1 84 ? -4.509 10.178 19.039 1.00 96.94 84 CYS A C 1
ATOM 649 O O . CYS A 1 84 ? -5.103 9.526 19.904 1.00 96.94 84 CYS A O 1
ATOM 651 N N . PRO A 1 85 ? -3.459 10.965 19.346 1.00 95.81 85 PRO A N 1
ATOM 652 C CA . PRO A 1 85 ? -2.919 11.049 20.702 1.00 95.81 85 PRO A CA 1
ATOM 653 C C . PRO A 1 85 ? -3.913 11.633 21.710 1.00 95.81 85 PRO A C 1
ATOM 655 O O . PRO A 1 85 ? -3.928 11.209 22.860 1.00 95.81 85 PRO A O 1
ATOM 658 N N . ALA A 1 86 ? -4.772 12.563 21.276 1.00 95.06 86 ALA A N 1
ATOM 659 C CA . ALA A 1 86 ? -5.744 13.225 22.146 1.00 95.06 86 ALA A CA 1
ATOM 660 C C . ALA A 1 86 ? -6.811 12.269 22.711 1.00 95.06 86 ALA A C 1
ATOM 662 O O . ALA A 1 86 ? -7.287 12.475 23.823 1.00 95.06 86 ALA A O 1
ATOM 663 N N . PHE A 1 87 ? -7.173 11.226 21.959 1.00 95.56 87 PHE A N 1
ATOM 664 C CA . PHE A 1 87 ? -8.196 10.250 22.353 1.00 95.56 87 PHE A CA 1
ATOM 665 C C . PHE A 1 87 ? -7.642 8.848 22.627 1.00 95.56 87 PHE A C 1
ATOM 667 O O . PHE A 1 87 ? -8.395 7.969 23.037 1.00 95.56 87 PHE A O 1
ATOM 674 N N . GLY A 1 88 ? -6.348 8.617 22.399 1.00 95.31 88 GLY A N 1
ATOM 675 C CA . GLY A 1 88 ? -5.723 7.316 22.627 1.00 95.31 88 GLY A CA 1
ATOM 676 C C . GLY A 1 88 ? -6.232 6.201 21.705 1.00 95.31 88 GLY A C 1
ATOM 677 O O . GLY A 1 88 ? -6.273 5.042 22.109 1.00 95.31 88 GLY A O 1
ATOM 678 N N . ALA A 1 89 ? -6.672 6.536 20.489 1.00 95.56 89 ALA A N 1
ATOM 679 C CA . ALA A 1 89 ? -7.382 5.617 19.597 1.00 95.56 89 ALA A CA 1
ATOM 680 C C . ALA A 1 89 ? -6.967 5.791 18.128 1.00 95.56 89 ALA A C 1
ATOM 682 O O . ALA A 1 89 ? -6.410 6.822 17.750 1.00 95.56 89 ALA A O 1
ATOM 683 N N . TYR A 1 90 ? -7.246 4.789 17.290 1.00 95.56 90 TYR A N 1
ATOM 684 C CA . TYR A 1 90 ? -6.935 4.825 15.860 1.00 95.56 90 TYR A CA 1
ATOM 685 C C . TYR A 1 90 ? -8.139 5.282 15.020 1.00 95.56 90 TYR A C 1
ATOM 687 O O . TYR A 1 90 ? -9.292 5.294 15.459 1.00 95.56 90 TYR A O 1
ATOM 695 N N . TYR A 1 91 ? -7.880 5.682 13.779 1.00 93.50 91 TYR A N 1
ATOM 696 C CA . TYR A 1 91 ? -8.930 5.818 12.774 1.00 93.50 91 TYR A CA 1
ATOM 697 C C . TYR A 1 91 ? -9.411 4.416 12.345 1.00 93.50 91 TYR A C 1
ATOM 699 O O . TYR A 1 91 ? -8.566 3.546 12.121 1.00 93.50 91 TYR A O 1
ATOM 707 N N . PRO A 1 92 ? -10.725 4.155 12.190 1.00 93.81 92 PRO A N 1
ATOM 708 C CA . PRO A 1 92 ? -11.854 5.091 12.239 1.00 93.81 92 PRO A CA 1
ATOM 709 C C . PRO A 1 92 ? -12.589 5.148 13.587 1.00 93.81 92 PRO A C 1
ATOM 711 O O . PRO A 1 92 ? -13.684 5.707 13.642 1.00 93.81 92 PRO A O 1
ATOM 714 N N . GLN A 1 93 ? -12.043 4.576 14.668 1.00 95.12 93 GLN A N 1
ATOM 715 C CA . GLN A 1 93 ? -12.706 4.605 15.985 1.00 95.12 93 GLN A CA 1
ATOM 716 C C . GLN A 1 93 ? -12.970 6.044 16.445 1.00 95.12 93 GLN A C 1
ATOM 718 O O . GLN A 1 93 ? -13.959 6.313 17.121 1.00 95.12 93 GLN A O 1
ATOM 723 N N . VAL A 1 94 ? -12.114 6.971 16.014 1.00 94.19 94 VAL A N 1
ATOM 724 C CA . VAL A 1 94 ? -12.331 8.409 16.125 1.00 94.19 94 VAL A CA 1
ATOM 725 C C . VAL A 1 94 ? -12.319 9.019 14.723 1.00 94.19 94 VAL A C 1
ATOM 727 O O . VAL A 1 94 ? -11.403 8.770 13.944 1.00 94.19 94 VAL A O 1
ATOM 730 N N . GLN A 1 95 ? -13.328 9.826 14.382 1.00 93.25 95 GLN A N 1
ATOM 731 C CA . GLN A 1 95 ? -13.393 10.480 13.065 1.00 93.25 95 GLN A CA 1
ATOM 732 C C . GLN A 1 95 ? -12.610 11.799 13.003 1.00 93.25 95 GLN A C 1
ATOM 734 O O . GLN A 1 95 ? -12.155 12.192 11.932 1.00 93.25 95 GLN A O 1
ATOM 739 N N . GLN A 1 96 ? -12.446 12.486 14.136 1.00 94.00 96 GLN A N 1
ATOM 740 C CA . GLN A 1 96 ? -11.793 13.794 14.225 1.00 94.00 96 GLN A CA 1
ATOM 741 C C . GLN A 1 96 ? -10.831 13.811 15.412 1.00 94.00 96 GLN A C 1
AT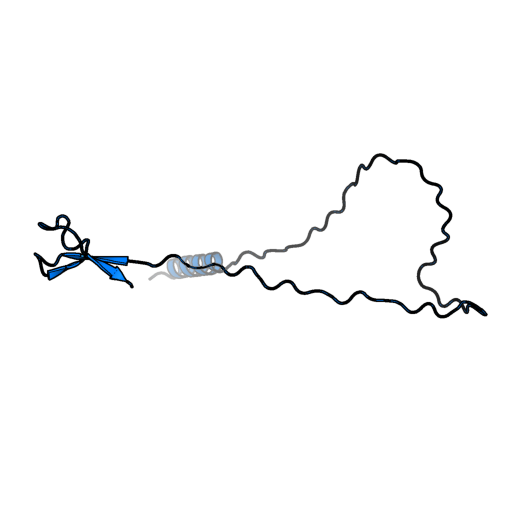OM 743 O O . GLN A 1 96 ? -11.235 13.526 16.535 1.00 94.00 96 GLN A O 1
ATOM 748 N N . CYS A 1 97 ? -9.568 14.162 15.168 1.00 94.69 97 CYS A N 1
ATOM 749 C CA . CYS A 1 97 ? -8.555 14.278 16.211 1.00 94.69 97 CYS A CA 1
ATOM 750 C C . CYS A 1 97 ? -8.168 15.752 16.427 1.00 94.69 97 CYS A C 1
ATOM 752 O O . CYS A 1 97 ? -7.491 16.330 15.570 1.00 94.69 97 CYS A O 1
ATOM 754 N N . PRO A 1 98 ? -8.571 16.379 17.547 1.00 90.25 98 PRO A N 1
ATOM 755 C CA . PRO A 1 98 ? -8.043 17.668 17.970 1.00 90.25 98 PRO A CA 1
ATOM 756 C C . PRO A 1 98 ? -6.523 17.558 18.132 1.00 90.25 98 PRO A C 1
ATOM 758 O O . PRO A 1 98 ? -6.038 16.694 18.857 1.00 90.25 98 PRO A O 1
ATOM 761 N N . GLY A 1 99 ? -5.768 18.397 17.424 1.00 91.44 99 GLY A N 1
ATOM 762 C CA . GLY A 1 99 ? -4.299 18.330 17.391 1.00 91.44 99 GLY A CA 1
ATOM 763 C C . GLY A 1 99 ? -3.712 17.511 16.235 1.00 91.44 99 GLY A C 1
ATOM 764 O O . GLY A 1 99 ? -2.501 17.537 16.038 1.00 91.44 99 GLY A O 1
ATOM 765 N N . GLY A 1 100 ? -4.555 16.866 15.422 1.00 93.50 100 GLY A N 1
ATOM 766 C CA . GLY A 1 100 ? -4.137 16.157 14.215 1.00 93.50 100 GLY A CA 1
ATOM 767 C C . GLY A 1 100 ? -3.771 14.690 14.442 1.00 93.50 100 GLY A C 1
ATOM 768 O O . GLY A 1 100 ? -3.671 14.198 15.563 1.00 93.50 100 GLY A O 1
ATOM 769 N N . TRP A 1 101 ? -3.611 13.973 13.334 1.00 96.88 101 TRP A N 1
ATOM 770 C CA . TRP A 1 101 ? -3.328 12.541 13.322 1.00 96.88 101 TRP A CA 1
ATOM 771 C C . TRP A 1 101 ? -1.827 12.267 13.249 1.00 96.88 101 TRP A C 1
ATOM 773 O O . TRP A 1 101 ? -1.109 12.906 12.482 1.00 96.88 101 TRP A O 1
ATOM 783 N N . GLN A 1 102 ? -1.371 11.254 13.981 1.00 95.94 102 GLN A N 1
ATOM 784 C CA . GLN A 1 102 ? -0.024 10.711 13.867 1.00 95.94 102 GLN A CA 1
ATOM 785 C C . GLN A 1 102 ? -0.033 9.491 12.940 1.00 95.94 102 GLN A C 1
ATOM 787 O O . GLN A 1 102 ? -0.756 8.527 13.187 1.00 95.94 102 GLN A O 1
ATOM 792 N N . ALA A 1 103 ? 0.782 9.520 11.885 1.00 94.69 103 ALA A N 1
ATOM 793 C CA . ALA A 1 103 ? 0.966 8.381 10.992 1.00 94.69 103 ALA A CA 1
ATOM 794 C C . ALA A 1 103 ? 1.963 7.379 11.599 1.00 94.69 103 ALA A C 1
ATOM 796 O O . ALA A 1 103 ? 3.115 7.720 11.870 1.00 94.69 103 ALA A O 1
ATOM 797 N N . ILE A 1 104 ? 1.517 6.142 11.801 1.00 92.50 104 ILE A N 1
ATOM 798 C CA . ILE A 1 104 ? 2.301 5.030 12.339 1.00 92.50 104 ILE A CA 1
ATOM 799 C C . ILE A 1 104 ? 2.506 3.999 11.221 1.00 92.50 104 ILE A C 1
ATOM 801 O O . ILE A 1 104 ? 1.520 3.562 10.627 1.00 92.50 104 ILE A O 1
ATOM 805 N N . PRO A 1 105 ? 3.750 3.601 10.904 1.00 90.62 105 PRO A N 1
ATOM 806 C CA . PRO A 1 105 ? 4.006 2.517 9.956 1.00 90.62 105 PRO A CA 1
ATOM 807 C C . PRO A 1 105 ? 3.339 1.205 10.399 1.00 90.62 105 PRO A C 1
ATOM 809 O O . PRO A 1 105 ? 3.318 0.899 11.591 1.00 90.62 105 PRO A O 1
ATOM 812 N N . SER A 1 106 ? 2.819 0.427 9.446 1.00 82.00 106 SER A N 1
ATOM 813 C CA . SER A 1 106 ? 2.187 -0.888 9.684 1.00 82.00 106 SER A CA 1
ATOM 814 C C . SER A 1 106 ? 2.818 -2.023 8.897 1.00 82.00 106 SER A C 1
ATOM 816 O O . SER A 1 106 ? 3.603 -1.755 7.966 1.00 82.00 106 SER A O 1
#

Radius of gyration: 36.24 Å; chains: 1; bounding box: 76×60×78 Å

Foldseek 3Di:
DDPVVVVVVVVVVVVVPPDDDDDPDDDDDDDDPDDDDDDDDDDDDDPDDDDDDDPDDDDPPDDDPDDDDDDDDDDDDWDWWWAAPQVRDTPPVPPDHDVGTDTDTD